Protein AF-A0A5J5BRP6-F1 (afdb_monomer)

Organism: NCBI:txid561372

Solvent-accessible surface area (backbone atoms only — not comparable to full-atom values): 6509 Å² total; per-residue (Å²): 130,84,76,80,72,89,50,80,87,65,56,69,93,70,57,59,66,59,54,13,52,50,36,13,53,50,29,20,50,53,37,55,75,44,38,41,58,54,47,41,51,55,50,56,70,71,57,79,74,56,69,66,61,57,48,49,41,61,74,68,62,55,78,74,75,62,53,75,65,30,61,73,72,68,43,58,66,87,46,62,85,52,36,65,62,65,44,65,63,46,17,52,53,33,12,53,50,35,20,49,54,49,37,49,52,49,52,48,49,70,75,76,107

Radius of gyration: 22.29 Å; Cα contacts (8 Å, |Δi|>4): 78; chains: 1; bounding box: 64×29×61 Å

InterPro domains:
  IPR023395 Mitochondrial carrier protein domain superfamily [SSF103506] (12-102)

pLDDT: mean 89.01, std 6.75, range [65.94, 98.06]

Sequence (113 aa):
MDPLPRFDEEIGPLSPLAVSLAAGFSGSIAAAASHCFDTAKSRAQCIVLPKYISMERKILKWKQPGNRFERLTGIHPGDRNLLFRGIWLRMARSGIASFMIVGSYFLAIDYLT

Structure (mmCIF, N/CA/C/O backbone):
data_AF-A0A5J5BRP6-F1
#
_entry.id   AF-A0A5J5BRP6-F1
#
loop_
_atom_site.group_PDB
_atom_site.id
_atom_site.type_symbol
_atom_site.label_atom_id
_atom_site.label_alt_id
_atom_site.label_comp_id
_atom_site.label_asym_id
_atom_site.label_entity_id
_atom_site.label_seq_id
_atom_site.pdbx_PDB_ins_code
_atom_site.Cartn_x
_atom_site.Cartn_y
_atom_site.Cartn_z
_atom_site.occupancy
_atom_site.B_iso_or_equiv
_atom_site.auth_seq_id
_atom_site.auth_comp_id
_atom_site.auth_asym_id
_atom_site.auth_atom_id
_atom_site.pdbx_PDB_model_num
ATOM 1 N N . MET A 1 1 ? 36.138 13.980 -12.054 1.00 67.50 1 MET A N 1
ATOM 2 C CA . MET A 1 1 ? 34.930 13.384 -11.456 1.00 67.50 1 MET A CA 1
ATOM 3 C C . MET A 1 1 ? 33.821 14.369 -11.701 1.00 67.50 1 MET A C 1
ATOM 5 O O . MET A 1 1 ? 33.966 15.506 -11.262 1.00 67.50 1 MET A O 1
ATOM 9 N N . ASP A 1 2 ? 32.797 13.971 -12.444 1.00 77.94 2 ASP A N 1
ATOM 10 C CA . ASP A 1 2 ? 31.625 14.821 -12.627 1.00 77.94 2 ASP A CA 1
ATOM 11 C C . ASP A 1 2 ? 30.914 14.989 -11.276 1.00 77.94 2 ASP A C 1
ATOM 13 O O . ASP A 1 2 ? 30.869 14.036 -10.486 1.00 77.94 2 ASP A O 1
ATOM 17 N N . PRO A 1 3 ? 30.446 16.203 -10.940 1.00 85.88 3 PRO A N 1
ATOM 18 C CA . PRO A 1 3 ? 29.752 16.439 -9.681 1.00 85.88 3 PRO A CA 1
ATOM 19 C C . PRO A 1 3 ? 28.454 15.621 -9.624 1.00 85.88 3 PRO A C 1
ATOM 21 O O . PRO A 1 3 ? 27.812 15.398 -10.648 1.00 85.88 3 PRO A O 1
ATOM 24 N N . LEU A 1 4 ? 28.052 15.188 -8.420 1.00 84.94 4 LEU A N 1
ATOM 25 C CA . LEU A 1 4 ? 26.723 14.596 -8.233 1.00 84.94 4 LEU A CA 1
ATOM 26 C C . LEU A 1 4 ? 25.650 15.609 -8.677 1.00 84.94 4 LEU A C 1
ATOM 28 O O . LEU A 1 4 ? 25.790 16.792 -8.340 1.00 84.94 4 LEU A O 1
ATOM 32 N N . PRO A 1 5 ? 24.588 15.161 -9.370 1.00 85.25 5 PRO A N 1
ATOM 33 C CA . PRO A 1 5 ? 23.495 16.038 -9.762 1.00 85.25 5 PRO A CA 1
ATOM 34 C C . PRO A 1 5 ? 22.874 16.683 -8.521 1.00 85.25 5 PRO A C 1
ATOM 36 O O . PRO A 1 5 ? 22.693 16.036 -7.484 1.00 85.25 5 PRO A O 1
ATOM 39 N N . ARG A 1 6 ? 22.583 17.980 -8.616 1.00 86.62 6 ARG A N 1
ATOM 40 C CA . ARG A 1 6 ? 21.985 18.780 -7.540 1.00 86.62 6 ARG A CA 1
ATOM 41 C C . ARG A 1 6 ? 20.467 18.891 -7.686 1.00 86.62 6 ARG A C 1
ATOM 43 O O . ARG A 1 6 ? 19.791 19.135 -6.688 1.00 86.62 6 ARG A O 1
ATOM 50 N N . PHE A 1 7 ? 19.953 18.706 -8.900 1.00 85.94 7 PHE A N 1
ATOM 51 C CA . PHE A 1 7 ? 18.536 18.826 -9.241 1.00 85.94 7 PHE A CA 1
ATOM 52 C C . PHE A 1 7 ? 18.050 17.606 -10.031 1.00 85.94 7 PHE A C 1
ATOM 54 O O . PHE A 1 7 ? 18.828 16.987 -10.755 1.00 85.94 7 PHE A O 1
ATOM 61 N N . ASP A 1 8 ? 16.758 17.284 -9.927 1.00 81.00 8 ASP A N 1
ATOM 62 C CA . ASP A 1 8 ? 16.164 16.122 -10.610 1.00 81.00 8 ASP A CA 1
ATOM 63 C C . ASP A 1 8 ? 16.239 16.234 -12.143 1.00 81.00 8 ASP A C 1
ATOM 65 O O . ASP A 1 8 ? 16.331 15.230 -12.842 1.00 81.00 8 ASP A O 1
ATOM 69 N N . GLU A 1 9 ? 16.264 17.460 -12.666 1.00 81.12 9 GLU A N 1
ATOM 70 C CA . GLU A 1 9 ? 16.398 17.774 -14.095 1.00 81.12 9 GLU A CA 1
ATOM 71 C C . GLU A 1 9 ? 17.785 17.417 -14.661 1.00 81.12 9 GLU A C 1
ATOM 73 O O . GLU A 1 9 ? 17.932 17.215 -15.864 1.00 81.12 9 GLU A O 1
ATOM 78 N N . GLU A 1 10 ? 18.805 17.325 -13.800 1.00 82.81 10 GLU A N 1
ATOM 79 C CA . GLU A 1 10 ? 20.172 16.936 -14.171 1.00 82.81 10 GLU A CA 1
ATOM 80 C C . GLU A 1 10 ? 20.343 15.408 -14.213 1.00 82.81 10 GLU A C 1
ATOM 82 O O . GLU A 1 10 ? 21.381 14.900 -14.648 1.00 82.81 10 GLU A O 1
ATOM 87 N N . ILE A 1 11 ? 19.337 14.654 -13.754 1.00 80.62 11 ILE A N 1
ATOM 88 C CA . ILE A 1 11 ? 19.353 13.195 -13.761 1.00 80.62 11 ILE A CA 1
ATOM 89 C C . ILE A 1 11 ? 19.028 12.723 -15.182 1.00 80.62 11 ILE A C 1
ATOM 91 O O . ILE A 1 11 ? 17.929 12.924 -15.696 1.00 80.62 11 ILE A O 1
ATOM 95 N N . GLY A 1 12 ? 20.002 12.072 -15.823 1.00 80.06 12 GLY A N 1
ATOM 96 C CA . GLY A 1 12 ? 19.813 11.436 -17.127 1.00 80.06 12 GLY A CA 1
ATOM 97 C C . GLY A 1 12 ? 18.753 10.320 -17.105 1.00 80.06 12 GLY A C 1
ATOM 98 O O . GLY A 1 12 ? 18.266 9.937 -16.039 1.00 80.06 12 GLY A O 1
ATOM 99 N N . PRO A 1 13 ? 18.396 9.754 -18.271 1.00 82.00 13 PRO A N 1
ATOM 100 C CA . PRO A 1 13 ? 17.362 8.728 -18.361 1.00 82.00 13 PRO A CA 1
ATOM 101 C C . PRO A 1 13 ? 17.682 7.544 -17.440 1.00 82.00 13 PRO A C 1
ATOM 103 O O . PRO A 1 13 ? 18.698 6.862 -17.584 1.00 82.00 13 PRO A O 1
ATOM 106 N N . LEU A 1 14 ? 16.803 7.320 -16.464 1.00 85.00 14 LEU A N 1
ATOM 107 C CA . LEU A 1 14 ? 16.922 6.225 -15.511 1.00 85.00 14 LEU A CA 1
ATOM 108 C C . LEU A 1 14 ? 16.515 4.908 -16.174 1.00 85.00 14 LEU A C 1
ATOM 110 O O . LEU A 1 14 ? 15.589 4.861 -16.981 1.00 85.00 14 LEU A O 1
ATOM 114 N N . SER A 1 15 ? 17.175 3.813 -15.787 1.00 89.50 15 SER A N 1
ATOM 115 C CA . SER A 1 15 ? 16.804 2.474 -16.257 1.00 89.50 15 SER A CA 1
ATOM 116 C C . SER A 1 15 ? 15.343 2.161 -15.886 1.00 89.50 15 SER A C 1
ATOM 118 O O . SER A 1 15 ? 15.026 2.139 -14.691 1.00 89.50 15 SER A O 1
ATOM 120 N N . PRO A 1 16 ? 14.463 1.844 -16.859 1.00 91.62 16 PR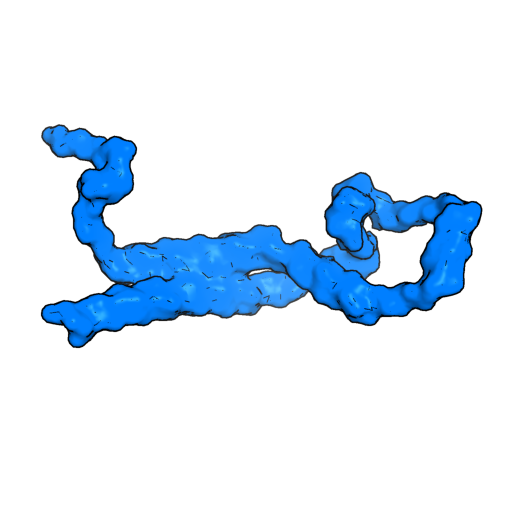O A N 1
ATOM 121 C CA . PRO A 1 16 ? 13.058 1.523 -16.597 1.00 91.62 16 PRO A CA 1
ATOM 122 C C . PRO A 1 16 ? 12.865 0.401 -15.573 1.00 91.62 16 PRO A C 1
ATOM 124 O O . PRO A 1 16 ? 11.974 0.461 -14.721 1.00 91.62 16 PRO A O 1
ATOM 127 N N . LEU A 1 17 ? 13.743 -0.608 -15.604 1.00 92.94 17 LEU A N 1
ATOM 128 C CA . LEU A 1 17 ? 13.740 -1.698 -14.629 1.00 92.94 17 LEU A CA 1
ATOM 129 C C . LEU A 1 17 ? 14.095 -1.213 -13.224 1.00 92.94 17 LEU A C 1
ATOM 131 O O . LEU A 1 17 ? 13.427 -1.598 -12.265 1.00 92.94 17 LEU A O 1
ATOM 135 N N . ALA A 1 18 ? 15.109 -0.355 -13.092 1.00 93.94 18 ALA A N 1
ATOM 136 C CA . ALA A 1 18 ? 15.510 0.184 -11.796 1.00 93.94 18 ALA A CA 1
ATOM 137 C C . ALA A 1 18 ? 14.386 1.022 -11.167 1.00 93.94 18 ALA A C 1
ATOM 139 O O . ALA A 1 18 ? 14.063 0.835 -9.993 1.00 93.94 18 ALA A O 1
ATOM 140 N N . VAL A 1 19 ? 13.735 1.885 -11.955 1.00 94.25 19 VAL A N 1
ATOM 141 C CA . VAL A 1 19 ? 12.622 2.723 -11.480 1.00 94.25 19 VAL A CA 1
ATOM 142 C C . VAL A 1 19 ? 11.406 1.870 -11.108 1.00 94.25 19 VAL A C 1
ATOM 144 O O . VAL A 1 19 ? 10.796 2.091 -10.062 1.00 94.25 19 VAL A O 1
ATOM 147 N N . SER A 1 20 ? 11.086 0.844 -11.900 1.00 96.44 20 SER A N 1
ATOM 148 C CA . SER A 1 20 ? 9.972 -0.069 -11.607 1.00 96.44 20 SER A CA 1
ATOM 149 C C . SER A 1 20 ? 10.208 -0.870 -10.323 1.00 96.44 20 SER A C 1
ATOM 151 O O . SER A 1 20 ? 9.307 -0.989 -9.491 1.00 96.44 20 SER A O 1
ATOM 153 N N . LEU A 1 21 ? 11.428 -1.378 -10.111 1.00 97.31 21 LEU A N 1
ATOM 154 C CA . LEU A 1 21 ? 11.811 -2.067 -8.873 1.00 97.31 2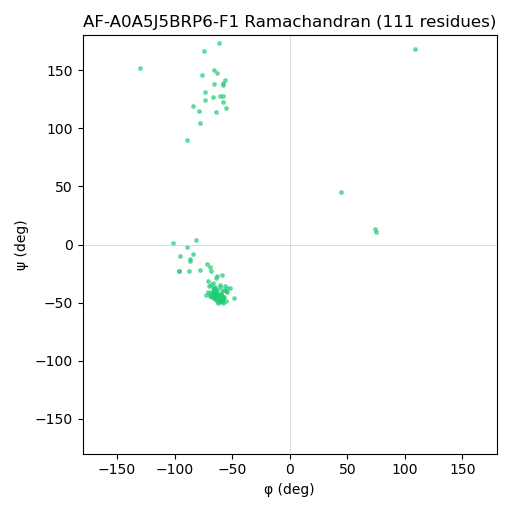1 LEU A CA 1
ATOM 155 C C . LEU A 1 21 ? 11.732 -1.140 -7.657 1.00 97.31 21 LEU A C 1
ATOM 157 O O . LEU A 1 21 ? 11.167 -1.525 -6.631 1.00 97.31 21 LEU A O 1
ATOM 161 N N . ALA A 1 22 ? 12.241 0.089 -7.780 1.00 96.88 22 ALA A N 1
ATOM 162 C CA . ALA A 1 22 ? 12.143 1.096 -6.728 1.00 96.88 22 ALA A CA 1
ATOM 163 C C . ALA A 1 22 ? 10.678 1.417 -6.391 1.00 96.88 22 ALA A C 1
ATOM 165 O O . ALA A 1 22 ? 10.309 1.471 -5.215 1.00 96.88 22 ALA A O 1
ATOM 166 N N . ALA A 1 23 ? 9.820 1.545 -7.406 1.00 97.12 23 ALA A N 1
ATOM 167 C CA . ALA A 1 23 ? 8.389 1.750 -7.226 1.00 97.12 23 ALA A CA 1
ATOM 168 C C . ALA A 1 23 ? 7.717 0.568 -6.513 1.00 97.12 23 ALA A C 1
ATOM 170 O O . ALA A 1 23 ? 6.929 0.779 -5.592 1.00 97.12 23 ALA A O 1
ATOM 171 N N . GLY A 1 24 ? 8.051 -0.674 -6.875 1.00 97.81 24 GLY A N 1
ATOM 172 C CA . GLY A 1 24 ? 7.526 -1.865 -6.203 1.00 97.81 24 GLY A CA 1
ATOM 173 C C . GLY A 1 24 ? 7.964 -1.981 -4.739 1.00 97.81 24 GLY A C 1
ATOM 174 O O . GLY A 1 24 ? 7.159 -2.290 -3.854 1.00 97.81 24 GLY A O 1
ATOM 175 N N . PHE A 1 25 ? 9.225 -1.670 -4.442 1.00 97.69 25 PHE A N 1
ATOM 176 C CA . PHE A 1 25 ? 9.717 -1.647 -3.066 1.00 97.69 25 PHE A CA 1
ATOM 177 C C . PHE A 1 25 ? 9.038 -0.544 -2.241 1.00 97.69 25 PHE A C 1
ATOM 179 O O . PHE A 1 25 ? 8.522 -0.806 -1.151 1.00 97.69 25 PHE A O 1
ATOM 186 N N . SER A 1 26 ? 8.941 0.663 -2.802 1.00 97.62 26 SER A N 1
ATOM 187 C CA . SER A 1 26 ? 8.228 1.790 -2.195 1.00 97.62 26 SER A CA 1
ATOM 188 C C . SER A 1 26 ? 6.754 1.457 -1.936 1.00 97.62 26 SER A C 1
ATOM 190 O O . SER A 1 26 ? 6.263 1.633 -0.821 1.00 97.62 26 SER A O 1
ATOM 192 N N . GLY A 1 27 ? 6.065 0.858 -2.912 1.00 97.31 27 GLY A N 1
ATOM 193 C CA . GLY A 1 27 ? 4.677 0.412 -2.782 1.00 97.31 27 GLY A CA 1
ATOM 194 C C . GLY A 1 27 ? 4.478 -0.626 -1.674 1.00 97.31 27 GLY A C 1
ATOM 195 O O . GLY A 1 27 ? 3.460 -0.604 -0.976 1.00 97.31 27 GLY A O 1
ATOM 196 N N . SER A 1 28 ? 5.464 -1.499 -1.455 1.00 97.88 28 SER A N 1
ATOM 197 C CA . SER A 1 28 ? 5.451 -2.477 -0.360 1.00 97.88 28 SER A CA 1
ATOM 198 C C . SER A 1 28 ? 5.607 -1.803 1.007 1.00 97.88 28 SER A C 1
ATOM 200 O O . SER A 1 28 ? 4.855 -2.116 1.932 1.00 97.88 28 SER A O 1
ATOM 202 N N . ILE A 1 29 ? 6.536 -0.847 1.135 1.00 97.81 29 ILE A N 1
ATOM 203 C CA . ILE A 1 29 ? 6.753 -0.074 2.371 1.00 97.81 29 ILE A CA 1
ATOM 204 C C . ILE A 1 29 ? 5.532 0.787 2.695 1.00 97.81 29 ILE A C 1
ATOM 206 O O . ILE A 1 29 ? 5.055 0.777 3.830 1.00 97.81 29 ILE A O 1
ATOM 210 N N . ALA A 1 30 ? 4.982 1.487 1.703 1.00 97.25 30 ALA A N 1
ATOM 211 C CA . ALA A 1 30 ? 3.780 2.295 1.869 1.00 97.25 30 ALA A CA 1
ATOM 212 C C . ALA A 1 30 ? 2.595 1.437 2.343 1.00 97.25 30 ALA A C 1
ATOM 214 O O . ALA A 1 30 ? 1.844 1.836 3.240 1.00 97.25 30 ALA A O 1
ATOM 215 N N . ALA A 1 31 ? 2.454 0.222 1.805 1.00 96.69 31 ALA A N 1
ATOM 216 C CA . ALA A 1 31 ? 1.451 -0.729 2.267 1.00 96.69 31 ALA A CA 1
ATOM 217 C C . ALA A 1 31 ? 1.695 -1.209 3.699 1.00 96.69 31 ALA A C 1
ATOM 219 O O . ALA A 1 31 ? 0.728 -1.318 4.447 1.00 96.69 31 ALA A O 1
ATOM 220 N N . ALA A 1 32 ? 2.944 -1.465 4.093 1.00 95.94 32 ALA A N 1
ATOM 221 C CA . ALA A 1 32 ? 3.281 -1.850 5.461 1.00 95.94 32 ALA A CA 1
ATOM 222 C C . ALA A 1 32 ? 2.943 -0.734 6.464 1.00 95.94 32 ALA A C 1
ATOM 224 O O . ALA A 1 32 ? 2.284 -0.987 7.472 1.00 95.94 32 ALA A O 1
ATOM 225 N N . ALA A 1 33 ? 3.332 0.507 6.156 1.00 95.56 33 ALA A N 1
ATOM 226 C CA . ALA A 1 33 ? 3.111 1.668 7.016 1.00 95.56 33 ALA A CA 1
ATOM 227 C C . ALA A 1 33 ? 1.618 2.007 7.191 1.00 95.56 33 ALA A C 1
ATOM 229 O O . ALA A 1 33 ? 1.186 2.392 8.277 1.00 95.56 33 ALA A O 1
ATOM 230 N N . SER A 1 34 ? 0.815 1.835 6.136 1.00 94.62 34 SER A N 1
ATOM 231 C CA . SER A 1 34 ? -0.628 2.128 6.150 1.00 94.62 34 SER A CA 1
ATOM 232 C C . SER A 1 34 ? -1.509 0.968 6.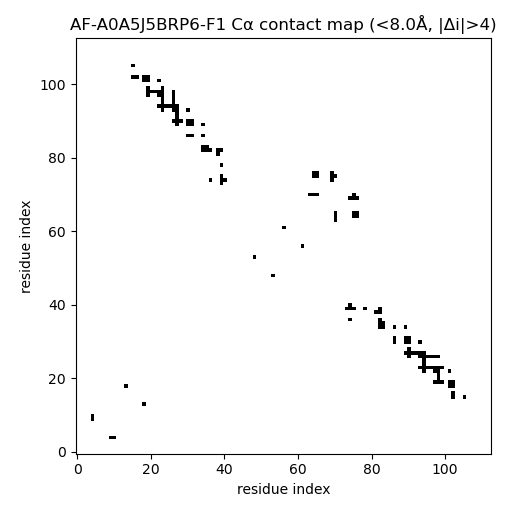637 1.00 94.62 34 SER A C 1
ATOM 234 O O . SER A 1 34 ? -2.681 1.185 6.953 1.00 94.62 34 SER A O 1
ATOM 236 N N . HIS A 1 35 ? -0.979 -0.260 6.729 1.00 94.56 35 HIS A N 1
ATOM 237 C CA . HIS A 1 35 ? -1.780 -1.476 6.943 1.00 94.56 35 HIS A CA 1
ATOM 238 C C . HIS A 1 35 ? -2.675 -1.427 8.182 1.00 94.56 35 HIS A C 1
ATOM 240 O O . HIS A 1 35 ? -3.873 -1.717 8.102 1.00 94.56 35 HIS A O 1
ATOM 246 N N . CYS A 1 36 ? -2.111 -1.028 9.321 1.00 91.69 36 CYS A N 1
ATOM 247 C CA . CYS A 1 36 ? -2.832 -0.995 10.592 1.00 91.69 36 CYS A CA 1
ATOM 248 C C . CYS A 1 36 ? -3.975 0.023 10.574 1.00 91.69 36 CYS A C 1
ATOM 250 O O . CYS A 1 36 ? -5.059 -0.257 11.086 1.00 91.69 36 CYS A O 1
ATOM 252 N N . PHE A 1 37 ? -3.752 1.183 9.953 1.00 91.81 37 PHE A N 1
ATOM 253 C CA . PHE A 1 37 ? -4.752 2.246 9.872 1.00 91.81 37 PHE A CA 1
ATOM 254 C C . PHE A 1 37 ? -5.928 1.846 8.988 1.00 91.81 37 PHE A C 1
ATOM 256 O O . PHE A 1 37 ? -7.077 2.012 9.385 1.00 91.81 37 PHE A O 1
ATOM 263 N N . ASP A 1 38 ? -5.660 1.242 7.834 1.00 92.50 38 ASP A N 1
ATOM 264 C CA . ASP A 1 38 ? -6.716 0.779 6.934 1.00 92.50 38 ASP A CA 1
ATOM 265 C C . ASP A 1 38 ? -7.503 -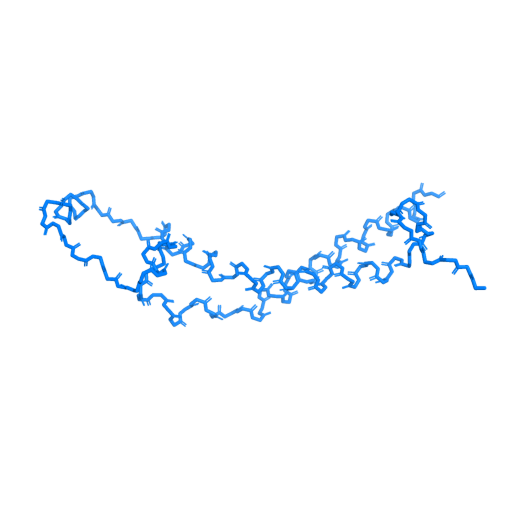0.401 7.507 1.00 92.50 38 ASP A C 1
ATOM 267 O O . ASP A 1 38 ? -8.722 -0.485 7.332 1.00 92.50 38 ASP A O 1
ATOM 271 N N . THR A 1 39 ? -6.826 -1.288 8.242 1.00 91.50 39 THR A N 1
ATOM 272 C CA . THR A 1 39 ? -7.481 -2.379 8.972 1.00 91.50 39 THR A CA 1
ATOM 273 C C . THR A 1 39 ? -8.417 -1.815 10.040 1.00 91.50 39 THR A C 1
ATOM 275 O O . THR A 1 39 ? -9.589 -2.188 10.090 1.00 91.50 39 THR A O 1
ATOM 278 N N . ALA A 1 40 ? -7.944 -0.865 10.850 1.00 90.31 40 ALA A N 1
ATOM 279 C CA . ALA A 1 40 ? -8.763 -0.211 11.866 1.00 90.31 40 ALA A CA 1
ATOM 280 C C . ALA A 1 40 ? -9.935 0.577 11.259 1.00 90.31 40 ALA A C 1
ATOM 282 O O . ALA A 1 40 ? -11.061 0.469 11.742 1.00 90.31 40 ALA A O 1
ATOM 283 N N . LYS A 1 41 ? -9.704 1.316 10.167 1.00 89.69 41 LYS A N 1
ATOM 284 C CA . LYS A 1 41 ? -10.745 2.066 9.452 1.00 89.69 41 LYS A CA 1
ATOM 285 C C . LYS A 1 41 ? -11.848 1.147 8.933 1.00 89.69 41 LYS A C 1
ATOM 287 O O . LYS A 1 41 ? -13.022 1.414 9.176 1.00 89.69 41 LYS A O 1
ATOM 292 N N . SER A 1 42 ? -11.475 0.047 8.280 1.00 89.62 42 SER A N 1
ATOM 293 C CA . SER A 1 42 ? -12.433 -0.934 7.755 1.00 89.62 42 SER A CA 1
ATOM 294 C C . SER A 1 42 ? -13.297 -1.519 8.877 1.00 89.62 42 SER A C 1
ATOM 296 O O . SER A 1 42 ? -14.513 -1.625 8.753 1.00 89.62 42 SER A O 1
ATOM 298 N N . ARG A 1 43 ? -12.683 -1.836 10.023 1.00 87.69 43 ARG A N 1
ATOM 299 C CA . ARG A 1 43 ? -13.385 -2.362 11.203 1.00 87.69 43 ARG A CA 1
ATOM 300 C C . ARG A 1 43 ? -14.326 -1.337 11.821 1.00 87.69 43 ARG A C 1
ATOM 302 O O . ARG A 1 43 ? -15.467 -1.675 12.123 1.00 87.69 43 ARG A O 1
ATOM 309 N N . ALA A 1 44 ? -13.880 -0.092 11.952 1.00 84.75 44 ALA A N 1
ATOM 310 C CA . ALA A 1 44 ? -14.706 0.998 12.455 1.00 84.75 44 ALA A CA 1
ATOM 311 C C . ALA A 1 44 ? -15.945 1.234 11.575 1.00 84.75 44 ALA A C 1
ATOM 313 O O . ALA A 1 44 ? -17.017 1.502 12.104 1.00 84.75 44 ALA A O 1
ATOM 314 N N . GLN A 1 45 ? -15.826 1.076 10.253 1.00 86.12 45 GLN A N 1
ATOM 315 C CA . GLN A 1 45 ? -16.962 1.179 9.330 1.00 86.12 45 GLN A CA 1
ATOM 316 C C . GLN A 1 45 ? -17.941 -0.001 9.444 1.00 86.12 45 GLN A C 1
ATOM 318 O O . GLN A 1 45 ? -19.139 0.186 9.250 1.00 86.12 45 GLN A O 1
ATOM 323 N N . CYS A 1 46 ? -17.466 -1.202 9.787 1.00 82.38 46 CYS A N 1
ATOM 324 C CA . CYS A 1 46 ? -18.330 -2.368 10.004 1.00 82.38 46 CYS A CA 1
ATOM 325 C C . CYS A 1 46 ? -19.052 -2.357 11.363 1.00 82.38 46 CYS A C 1
ATOM 327 O O . CYS A 1 46 ? -20.065 -3.038 11.519 1.00 82.38 46 CYS A O 1
ATOM 329 N N . ILE A 1 47 ? -18.546 -1.620 12.357 1.00 80.38 47 ILE A N 1
ATOM 330 C CA . ILE A 1 47 ? -19.165 -1.522 13.683 1.00 80.38 47 ILE A CA 1
ATOM 331 C C . ILE A 1 47 ? -20.159 -0.357 13.675 1.00 80.38 47 ILE A C 1
ATOM 333 O O . ILE A 1 47 ? -19.830 0.779 14.013 1.00 80.38 47 ILE A O 1
ATOM 337 N N . VAL A 1 48 ? -21.410 -0.644 13.318 1.00 78.88 48 VAL A N 1
ATOM 338 C CA . VAL A 1 48 ? -22.503 0.320 13.487 1.00 78.88 48 VAL A CA 1
ATOM 339 C C . VAL A 1 48 ? -22.909 0.325 14.955 1.00 78.88 48 VAL A C 1
ATOM 341 O O . VAL A 1 48 ? -23.556 -0.600 15.441 1.00 78.88 48 VAL A O 1
ATOM 344 N N . LEU A 1 49 ? -22.506 1.366 15.683 1.00 79.19 49 LEU A N 1
ATOM 345 C CA . LEU A 1 49 ? -22.910 1.548 17.071 1.00 79.19 49 LEU A CA 1
ATOM 346 C C . LEU A 1 49 ? -24.292 2.227 17.102 1.00 79.19 49 LEU A C 1
ATOM 348 O O . LEU A 1 49 ? -24.418 3.346 16.597 1.00 79.19 49 LEU A O 1
ATOM 352 N N . PRO A 1 50 ? -25.331 1.597 17.678 1.00 83.19 50 PRO A N 1
ATOM 353 C CA . PRO A 1 50 ? -26.651 2.206 17.766 1.00 83.19 50 PRO A CA 1
ATOM 354 C C . PRO A 1 50 ? -26.605 3.565 18.473 1.00 83.19 50 PRO A C 1
ATOM 356 O O . PRO A 1 50 ? -25.891 3.746 19.463 1.00 83.19 50 PRO A O 1
ATOM 359 N N . LYS A 1 51 ? -27.404 4.522 17.987 1.00 83.25 51 LYS A N 1
ATOM 360 C CA . LYS A 1 51 ? -27.412 5.911 18.478 1.00 83.25 51 LYS A CA 1
ATOM 361 C C . LYS A 1 51 ? -27.671 6.019 19.987 1.00 83.25 51 LYS A C 1
ATOM 363 O O . LYS A 1 51 ? -27.082 6.868 20.644 1.00 83.25 51 LYS A O 1
ATOM 368 N N . TYR A 1 52 ? -28.519 5.159 20.550 1.00 82.12 52 TYR A N 1
ATOM 369 C CA . TYR A 1 52 ? -28.801 5.184 21.988 1.00 82.12 52 TYR A CA 1
ATOM 370 C C . TYR A 1 52 ? -27.568 4.787 22.816 1.00 82.12 52 TYR A C 1
ATOM 372 O O . TYR A 1 52 ? -27.239 5.482 23.772 1.00 82.12 52 TYR A O 1
ATOM 380 N N . ILE A 1 53 ? -26.798 3.781 22.380 1.00 83.06 53 ILE A N 1
ATOM 381 C CA . ILE A 1 53 ? -25.558 3.361 23.057 1.00 83.06 53 ILE A CA 1
ATOM 382 C C . ILE A 1 53 ? -24.508 4.479 23.001 1.00 83.06 53 ILE A C 1
ATOM 384 O O . ILE A 1 53 ? -23.787 4.709 23.971 1.00 83.06 53 ILE A O 1
ATOM 388 N N . SER A 1 54 ? -24.403 5.211 21.887 1.00 82.06 54 SER A N 1
ATOM 389 C CA . SER A 1 54 ? -23.454 6.329 21.797 1.00 82.06 54 SER A CA 1
ATOM 390 C C . SER A 1 54 ? -23.864 7.516 22.677 1.00 82.06 54 SER A C 1
ATOM 392 O O . SER A 1 54 ? -22.998 8.148 23.290 1.00 82.06 54 SER A O 1
ATOM 394 N N . MET A 1 55 ? -25.167 7.786 22.805 1.00 85.19 55 MET A N 1
ATOM 395 C CA . MET A 1 55 ? -25.690 8.806 23.717 1.00 85.19 55 MET A CA 1
ATOM 396 C C . MET A 1 55 ? -25.484 8.425 25.187 1.00 85.19 55 MET A C 1
ATOM 398 O O . MET A 1 55 ? -24.977 9.251 25.946 1.00 85.19 55 MET A O 1
ATOM 402 N N . GLU A 1 56 ? -25.769 7.181 25.579 1.00 88.69 56 GLU A N 1
ATOM 403 C CA . GLU A 1 56 ? -25.514 6.674 26.936 1.00 88.69 56 GLU A CA 1
ATOM 404 C C . GLU A 1 56 ? -24.041 6.808 27.321 1.00 88.69 56 GLU A C 1
ATOM 406 O O . GLU A 1 56 ? -23.723 7.330 28.390 1.00 88.69 56 GLU A O 1
ATOM 411 N N . ARG A 1 57 ? -23.118 6.442 26.420 1.00 86.00 57 ARG A N 1
ATOM 412 C CA . ARG A 1 57 ? -21.673 6.609 26.650 1.00 86.00 57 ARG A CA 1
ATOM 413 C C . ARG A 1 57 ? -21.277 8.051 26.942 1.00 86.00 57 ARG A C 1
ATOM 415 O O . ARG A 1 57 ? -20.396 8.281 27.772 1.00 86.00 57 ARG A O 1
ATOM 422 N N . LYS A 1 58 ? -21.901 9.010 26.252 1.00 84.88 58 LYS A N 1
ATOM 423 C CA . LYS A 1 58 ? -21.633 10.443 26.415 1.00 84.88 58 LYS A CA 1
ATOM 424 C C . LYS A 1 58 ? -22.207 10.973 27.729 1.00 84.88 58 LYS A C 1
ATOM 426 O O . LYS A 1 58 ? -21.513 11.711 28.424 1.00 84.88 58 LYS A O 1
ATOM 431 N N . ILE A 1 59 ? -23.432 10.573 28.074 1.00 91.56 59 ILE A N 1
ATOM 432 C CA . ILE A 1 59 ? -24.110 10.970 29.317 1.00 91.56 59 ILE A CA 1
ATOM 433 C C . ILE A 1 59 ? -23.356 10.418 30.532 1.00 91.56 59 ILE A C 1
ATOM 435 O O . ILE A 1 59 ? -23.039 11.164 31.455 1.00 91.56 59 ILE A O 1
ATOM 439 N N . LEU A 1 60 ? -22.988 9.136 30.498 1.00 89.81 60 LEU A N 1
ATOM 440 C CA . LEU A 1 60 ? -22.317 8.440 31.600 1.00 89.81 60 LEU A CA 1
ATOM 441 C C . LEU A 1 60 ? -20.800 8.687 31.655 1.00 89.81 60 LEU A C 1
ATOM 443 O O . LEU A 1 60 ? -20.114 8.089 32.482 1.00 89.81 60 LEU A O 1
ATOM 447 N N . LYS A 1 61 ? -20.259 9.544 30.773 1.00 85.69 61 LYS A N 1
ATOM 448 C CA . LYS A 1 61 ? -18.817 9.831 30.636 1.00 85.69 61 LYS A CA 1
ATOM 449 C C . LYS A 1 61 ? -17.964 8.557 30.664 1.00 85.69 61 LYS A C 1
ATOM 451 O O . LYS A 1 61 ? -16.950 8.490 31.365 1.00 85.69 61 LYS A O 1
ATOM 456 N N . TRP A 1 62 ? -18.379 7.528 29.921 1.00 84.25 62 TRP A N 1
ATOM 457 C CA . TRP A 1 62 ? -17.709 6.231 29.987 1.00 84.25 62 TRP A CA 1
ATOM 458 C C . TRP A 1 62 ? -16.247 6.376 29.566 1.00 84.25 62 TRP A C 1
ATOM 460 O O . TRP A 1 62 ? -15.939 6.941 28.512 1.00 84.25 62 TRP A O 1
ATOM 470 N N . LYS A 1 63 ? -15.328 5.882 30.400 1.00 79.31 63 LYS A N 1
ATOM 471 C CA . LYS A 1 63 ? -13.895 5.964 30.116 1.00 79.31 63 LYS A CA 1
ATOM 472 C C . LYS A 1 63 ? -13.610 5.150 28.857 1.00 79.31 63 LYS A C 1
ATOM 474 O O . LYS A 1 63 ? -13.764 3.932 28.863 1.00 79.31 63 LYS A O 1
ATOM 479 N N . GLN A 1 64 ? -13.191 5.820 27.783 1.00 76.94 64 GLN A N 1
ATOM 480 C CA . GLN A 1 64 ? -12.859 5.138 26.534 1.00 76.94 64 GLN A CA 1
ATOM 481 C C . GLN A 1 64 ? -11.755 4.097 26.782 1.00 76.94 64 GLN A C 1
ATOM 483 O O . GLN A 1 64 ? -10.715 4.438 27.363 1.00 76.94 64 GLN A O 1
ATOM 488 N N . PRO A 1 65 ? -11.948 2.834 26.375 1.00 80.56 65 PRO A N 1
ATOM 489 C CA . PRO A 1 65 ? -10.921 1.817 26.532 1.00 80.56 65 PRO A CA 1
ATOM 490 C C . PRO A 1 65 ? -9.707 2.156 25.651 1.00 80.56 65 PRO A C 1
ATOM 492 O O . PRO A 1 65 ? -9.852 2.786 24.605 1.00 80.56 65 PRO A O 1
ATOM 495 N N . GLY A 1 66 ? -8.511 1.752 26.085 1.00 83.69 66 GLY A N 1
ATOM 496 C CA . GLY A 1 66 ? -7.277 1.891 25.303 1.00 83.69 66 GLY A CA 1
ATOM 497 C C . GLY A 1 66 ? -6.272 2.928 25.803 1.00 83.69 66 GLY A C 1
ATOM 498 O O . GLY A 1 66 ? -6.558 3.759 26.672 1.00 83.69 66 GLY A O 1
ATOM 499 N N . ASN A 1 67 ? -5.073 2.853 25.230 1.00 86.56 67 ASN A N 1
ATOM 500 C CA . ASN A 1 67 ? -3.947 3.749 25.485 1.00 86.56 67 ASN A CA 1
ATOM 501 C C . ASN A 1 67 ? -4.164 5.117 24.812 1.00 86.56 67 ASN A C 1
ATOM 503 O O . ASN A 1 67 ? -5.019 5.268 23.941 1.00 86.56 67 ASN A O 1
ATOM 507 N N . ARG A 1 68 ? -3.359 6.133 25.169 1.00 85.56 68 ARG A N 1
ATOM 508 C CA . ARG A 1 68 ? -3.463 7.478 24.555 1.00 85.56 68 ARG A CA 1
ATOM 509 C C . ARG A 1 68 ? -3.365 7.439 23.027 1.00 85.56 68 ARG A C 1
ATOM 511 O O . ARG A 1 68 ? -4.138 8.119 22.368 1.00 85.56 68 ARG A O 1
ATOM 518 N N . PHE A 1 69 ? -2.464 6.619 22.485 1.00 84.44 69 PHE A N 1
ATOM 519 C CA . PHE A 1 69 ? -2.290 6.464 21.039 1.00 84.44 69 PHE A CA 1
ATOM 520 C C . PHE A 1 69 ? -3.541 5.904 20.350 1.00 84.44 69 PHE A C 1
ATOM 522 O O . PHE A 1 69 ? -3.973 6.419 19.326 1.00 84.44 69 PHE A O 1
ATOM 529 N N . GLU A 1 70 ? -4.165 4.884 20.935 1.00 87.12 70 GLU A N 1
ATOM 530 C CA . GLU A 1 70 ? -5.379 4.255 20.399 1.00 87.12 70 GLU A CA 1
ATOM 531 C C . GLU A 1 70 ? -6.565 5.213 20.426 1.00 87.12 70 GLU A C 1
ATOM 533 O O . GLU A 1 70 ? -7.320 5.299 19.465 1.00 87.12 70 GLU A O 1
ATOM 538 N N . ARG A 1 71 ? -6.678 6.006 21.496 1.00 82.25 71 ARG A N 1
ATOM 539 C CA . ARG A 1 71 ? -7.692 7.061 21.593 1.00 82.25 71 ARG A CA 1
ATOM 540 C C . ARG A 1 71 ? -7.473 8.177 20.575 1.00 82.25 71 ARG A C 1
ATOM 542 O O . ARG A 1 71 ? -8.447 8.687 20.040 1.00 82.25 71 ARG A O 1
ATOM 549 N N . LEU A 1 72 ? -6.217 8.542 20.310 1.00 84.44 72 LEU A N 1
ATOM 550 C CA . LEU A 1 72 ? -5.869 9.563 19.320 1.00 84.44 72 LEU A CA 1
ATOM 551 C C . LEU A 1 72 ? -6.151 9.088 17.887 1.00 84.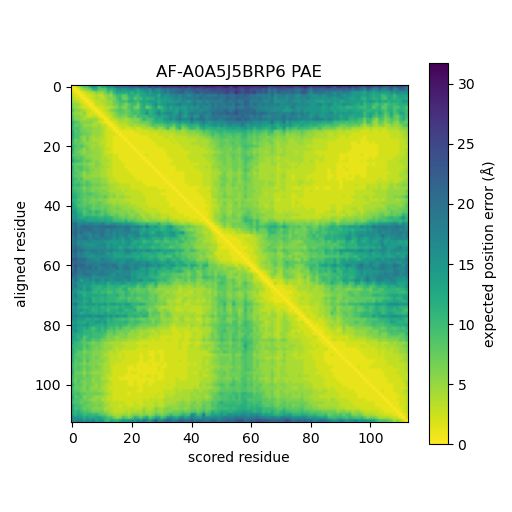44 72 LEU A C 1
ATOM 553 O O . LEU A 1 72 ? -6.660 9.848 17.074 1.00 84.44 72 LEU A O 1
ATOM 557 N N . THR A 1 73 ? -5.827 7.832 17.589 1.00 81.56 73 THR A N 1
ATOM 558 C CA . THR A 1 73 ? -5.971 7.235 16.250 1.00 81.56 73 THR A CA 1
ATOM 559 C C . THR A 1 73 ? -7.358 6.644 15.990 1.00 81.56 73 THR A C 1
ATOM 561 O O . THR A 1 73 ? -7.679 6.315 14.851 1.00 81.56 73 THR A O 1
ATOM 564 N N . GLY A 1 74 ? -8.186 6.496 17.027 1.00 81.25 74 GLY A N 1
ATOM 565 C CA . GLY A 1 74 ? -9.504 5.864 16.946 1.00 81.25 74 GLY A CA 1
ATOM 566 C C . GLY A 1 74 ? -9.460 4.336 16.832 1.00 81.25 74 GLY A C 1
ATOM 567 O O . GLY A 1 74 ? -10.488 3.716 16.566 1.00 81.25 74 GLY A O 1
ATOM 568 N N . ILE A 1 75 ? -8.292 3.715 17.030 1.00 86.81 75 ILE A N 1
ATOM 569 C CA . ILE A 1 75 ? -8.119 2.262 16.944 1.00 86.81 75 ILE A CA 1
ATOM 570 C C . ILE A 1 75 ? -8.740 1.601 18.177 1.00 86.81 75 ILE A C 1
ATOM 572 O O . ILE A 1 75 ? -8.381 1.908 19.315 1.00 86.81 75 ILE A O 1
ATOM 576 N N . HIS A 1 76 ? -9.662 0.661 17.965 1.00 84.94 76 HIS A N 1
ATOM 577 C CA . HIS A 1 76 ? -10.301 -0.051 19.065 1.00 84.94 76 HIS A CA 1
ATOM 578 C C . HIS A 1 76 ? -9.324 -1.062 19.707 1.00 84.94 76 HIS A C 1
ATOM 580 O O . HIS A 1 76 ? -8.743 -1.880 18.990 1.00 84.94 76 HIS A O 1
ATOM 586 N N . PRO A 1 77 ? -9.172 -1.106 21.048 1.00 84.81 77 PRO A N 1
ATOM 587 C CA . PRO A 1 77 ? -8.214 -2.003 21.713 1.00 84.81 77 PRO A CA 1
ATOM 588 C C . PRO A 1 77 ? -8.433 -3.495 21.433 1.00 84.81 77 PRO A C 1
ATOM 590 O O . PRO A 1 77 ? -7.496 -4.286 21.495 1.00 84.81 77 PRO A O 1
ATOM 593 N N . GLY A 1 78 ? -9.668 -3.889 21.109 1.00 82.94 78 GLY A N 1
ATOM 594 C CA . GLY A 1 78 ? -9.996 -5.263 20.717 1.00 82.94 78 GLY A CA 1
ATOM 595 C C . GLY A 1 78 ? -9.431 -5.681 19.354 1.00 82.94 78 GLY A C 1
ATOM 596 O O . GLY A 1 78 ? -9.291 -6.873 19.101 1.00 82.94 78 GLY A O 1
ATOM 597 N N . ASP A 1 79 ? -9.062 -4.729 18.493 1.00 85.31 79 ASP A N 1
ATOM 598 C CA . ASP A 1 79 ? -8.544 -5.023 17.153 1.00 85.31 79 ASP A CA 1
ATOM 599 C C . ASP A 1 79 ? -7.013 -5.208 17.129 1.00 85.31 79 ASP A C 1
ATOM 601 O O . ASP A 1 79 ? -6.470 -5.569 16.088 1.00 85.31 79 ASP A O 1
ATOM 605 N N . ARG A 1 80 ? -6.303 -5.043 18.261 1.00 85.50 80 ARG A N 1
ATOM 606 C CA . ARG A 1 80 ? -4.826 -5.139 18.359 1.00 85.50 80 ARG A CA 1
ATOM 607 C C . ARG A 1 80 ? -4.238 -6.378 17.684 1.00 85.50 80 ARG A C 1
ATOM 609 O O . ARG A 1 80 ? -3.274 -6.268 16.934 1.00 85.50 80 ARG A O 1
ATOM 616 N N . ASN A 1 81 ? -4.835 -7.544 17.933 1.00 85.50 81 ASN A N 1
ATOM 617 C CA . ASN A 1 81 ? -4.350 -8.819 17.397 1.00 85.50 81 ASN A CA 1
ATOM 618 C C . ASN A 1 81 ? -4.607 -8.966 15.883 1.00 85.50 81 ASN A C 1
ATOM 620 O O . ASN A 1 81 ? -4.018 -9.814 15.220 1.00 85.50 81 ASN A O 1
ATOM 624 N N . LEU A 1 82 ? -5.502 -8.145 15.327 1.00 87.25 82 LEU A N 1
ATOM 625 C CA . LEU A 1 82 ? -5.872 -8.158 13.915 1.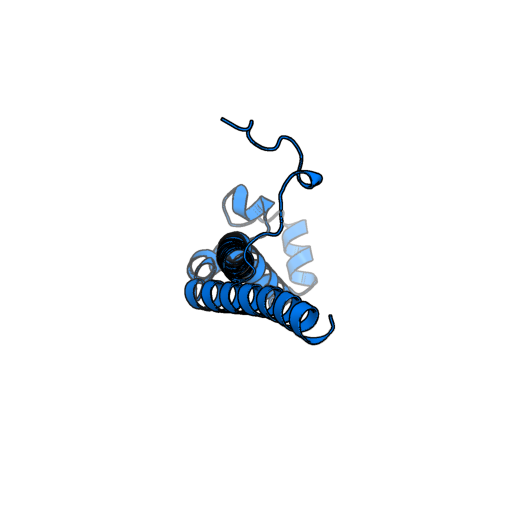00 87.25 82 LEU A CA 1
ATOM 626 C C . LEU A 1 82 ? -5.096 -7.121 13.091 1.00 87.25 82 LEU A C 1
ATOM 628 O O . LEU A 1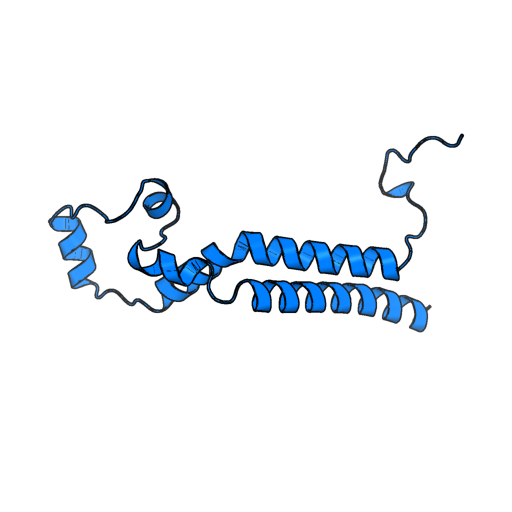 82 ? -4.952 -7.320 11.889 1.00 87.25 82 LEU A O 1
ATOM 632 N N . LEU A 1 83 ? -4.573 -6.055 13.715 1.00 88.94 83 LEU A N 1
ATOM 633 C CA . LEU A 1 83 ? -3.935 -4.920 13.026 1.00 88.94 83 LEU A CA 1
ATOM 634 C C . LEU A 1 83 ? -2.851 -5.335 12.027 1.00 88.94 83 LEU A C 1
ATOM 636 O O . LEU A 1 83 ? -2.760 -4.745 10.958 1.00 88.94 83 LEU A O 1
ATOM 640 N N . PHE A 1 84 ? -2.066 -6.363 12.351 1.00 89.75 84 PHE A N 1
ATOM 641 C CA . PHE A 1 84 ? -0.972 -6.854 11.506 1.00 89.75 84 PHE A CA 1
ATOM 642 C C . PHE A 1 84 ? -1.330 -8.116 10.710 1.00 89.75 84 PHE A C 1
ATOM 644 O O . PHE A 1 84 ? -0.502 -8.643 9.962 1.00 89.75 84 PHE A O 1
ATOM 651 N N . ARG A 1 85 ? -2.563 -8.625 10.832 1.00 92.94 85 ARG A N 1
ATOM 652 C CA . ARG A 1 85 ? -2.961 -9.862 10.157 1.00 92.94 85 ARG A CA 1
ATOM 653 C C . ARG A 1 85 ? -2.970 -9.646 8.645 1.00 92.94 85 ARG A C 1
ATOM 655 O O . ARG A 1 85 ? -3.602 -8.719 8.148 1.00 92.94 85 ARG A O 1
ATOM 662 N N . GLY A 1 86 ? -2.271 -10.514 7.916 1.00 92.75 86 GLY A N 1
ATOM 663 C CA . GLY A 1 86 ? -2.218 -10.466 6.451 1.00 92.75 86 GLY A CA 1
ATOM 664 C C . GLY A 1 86 ? -1.366 -9.333 5.866 1.00 92.75 86 GLY A C 1
ATOM 665 O O . GLY A 1 86 ? -1.454 -9.091 4.663 1.00 92.75 86 GLY A O 1
ATOM 666 N N . ILE A 1 87 ? -0.531 -8.664 6.674 1.00 94.88 87 ILE A N 1
ATOM 667 C CA . ILE A 1 87 ? 0.328 -7.563 6.208 1.00 94.88 87 ILE A CA 1
ATOM 668 C C . ILE A 1 87 ?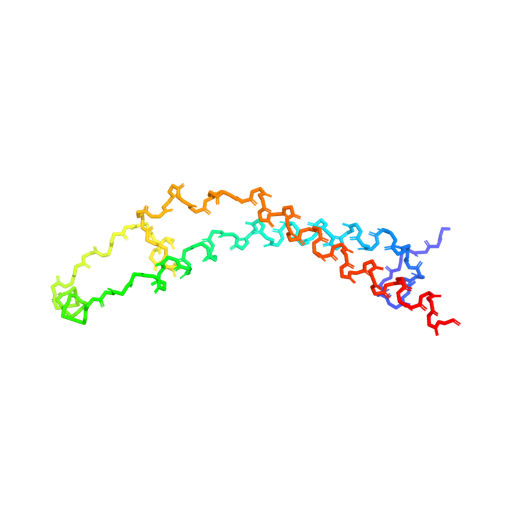 1.230 -7.981 5.038 1.00 94.88 87 ILE A C 1
ATOM 670 O O . ILE A 1 87 ? 1.335 -7.254 4.057 1.00 94.88 87 ILE A O 1
ATOM 674 N N . TRP A 1 88 ? 1.784 -9.196 5.082 1.00 95.25 88 TRP A N 1
ATOM 675 C CA . TRP A 1 88 ? 2.651 -9.743 4.033 1.00 95.25 88 TRP A CA 1
ATOM 676 C C . TRP A 1 88 ? 1.970 -9.806 2.664 1.00 95.25 88 TRP A C 1
ATOM 678 O O . TRP A 1 88 ? 2.523 -9.336 1.671 1.00 95.25 88 TRP A O 1
ATOM 688 N N . LEU A 1 89 ? 0.743 -10.332 2.611 1.00 96.19 89 LEU A N 1
ATOM 689 C CA . LEU A 1 89 ? -0.017 -10.432 1.364 1.00 96.19 89 LEU A CA 1
ATOM 690 C C . LEU A 1 89 ? -0.323 -9.041 0.795 1.00 96.19 89 LEU A C 1
ATOM 692 O O . LEU A 1 89 ? -0.243 -8.823 -0.412 1.00 96.19 89 LEU A O 1
ATOM 696 N N . ARG A 1 90 ? -0.647 -8.083 1.669 1.00 94.19 90 ARG A N 1
ATOM 697 C CA . ARG A 1 90 ? -0.910 -6.702 1.268 1.00 94.19 90 ARG A CA 1
ATOM 698 C C . ARG A 1 90 ? 0.345 -6.010 0.740 1.00 94.19 90 ARG A C 1
ATOM 700 O O . ARG A 1 90 ? 0.252 -5.337 -0.284 1.00 94.19 90 ARG A O 1
ATOM 707 N N . MET A 1 91 ? 1.485 -6.175 1.413 1.00 97.62 91 MET A N 1
ATOM 708 C CA . MET A 1 91 ? 2.776 -5.647 0.969 1.00 97.62 91 MET A CA 1
ATOM 709 C C . MET A 1 91 ? 3.129 -6.193 -0.412 1.00 97.62 91 MET A C 1
ATOM 711 O O . MET A 1 91 ? 3.367 -5.405 -1.320 1.00 97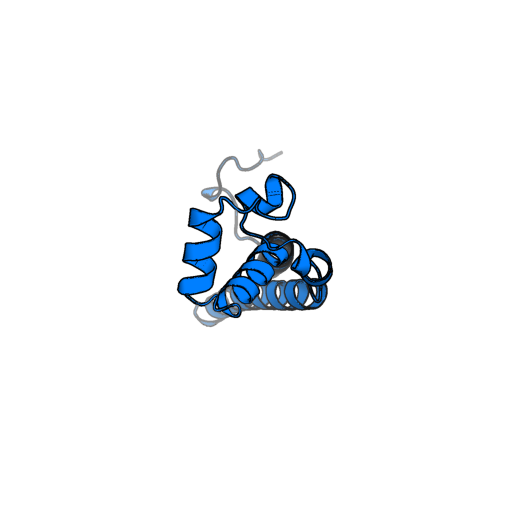.62 91 MET A O 1
ATOM 715 N N . ALA A 1 92 ? 3.054 -7.516 -0.592 1.00 97.62 92 ALA A N 1
ATOM 716 C CA . ALA A 1 92 ? 3.323 -8.163 -1.872 1.00 97.62 92 ALA A CA 1
ATOM 717 C C . ALA A 1 92 ? 2.394 -7.646 -2.980 1.00 97.62 92 ALA A C 1
ATOM 719 O O . ALA A 1 92 ? 2.862 -7.240 -4.039 1.00 97.62 92 ALA A O 1
ATOM 720 N N . ARG A 1 93 ? 1.080 -7.583 -2.721 1.00 97.44 93 ARG A N 1
ATOM 721 C CA . ARG A 1 93 ? 0.102 -7.071 -3.692 1.00 97.44 93 ARG A CA 1
ATOM 722 C C . ARG A 1 93 ? 0.390 -5.624 -4.087 1.00 97.44 93 ARG A C 1
ATOM 724 O O . ARG A 1 93 ? 0.336 -5.297 -5.265 1.00 97.44 93 ARG A O 1
ATOM 731 N N . SER A 1 94 ? 0.663 -4.767 -3.106 1.00 97.25 94 SER A N 1
ATOM 732 C CA . SER A 1 94 ? 0.946 -3.349 -3.340 1.00 97.25 94 SER A CA 1
ATOM 733 C C . SER A 1 94 ? 2.248 -3.161 -4.111 1.00 97.25 94 SER A C 1
ATOM 735 O O . SER A 1 94 ? 2.280 -2.416 -5.082 1.00 97.25 94 SER A O 1
ATOM 737 N N . GLY A 1 95 ? 3.299 -3.897 -3.743 1.00 97.50 95 GLY A N 1
ATOM 738 C CA . GLY A 1 95 ? 4.574 -3.844 -4.447 1.00 97.50 95 GLY A CA 1
ATOM 739 C C . GLY A 1 95 ? 4.482 -4.320 -5.890 1.00 97.50 95 GLY A C 1
ATOM 740 O O . GLY A 1 95 ? 4.945 -3.625 -6.789 1.00 97.50 95 GLY A O 1
ATOM 741 N N . ILE A 1 96 ? 3.822 -5.456 -6.133 1.00 98.06 96 ILE A N 1
ATOM 742 C CA . ILE A 1 96 ? 3.594 -5.958 -7.495 1.00 98.06 96 ILE A CA 1
ATOM 743 C C . ILE A 1 96 ? 2.763 -4.951 -8.298 1.00 98.06 96 ILE A C 1
ATOM 745 O O . ILE A 1 96 ? 3.113 -4.647 -9.433 1.00 98.06 96 ILE A O 1
ATOM 749 N N . ALA A 1 97 ? 1.702 -4.384 -7.715 1.00 98.00 97 ALA A N 1
ATOM 750 C CA . ALA A 1 97 ? 0.880 -3.387 -8.397 1.00 98.00 97 ALA A CA 1
ATOM 751 C C . ALA A 1 97 ? 1.690 -2.137 -8.781 1.00 98.00 97 ALA A C 1
ATOM 753 O O . ALA A 1 97 ? 1.639 -1.714 -9.932 1.00 98.00 97 ALA A O 1
ATOM 754 N N . SER A 1 98 ? 2.477 -1.577 -7.858 1.00 97.44 98 SER A N 1
ATOM 755 C CA . SER A 1 98 ? 3.321 -0.409 -8.134 1.00 97.44 98 SER A CA 1
ATOM 756 C C . SER A 1 98 ? 4.405 -0.701 -9.175 1.00 97.44 98 SER A C 1
ATOM 758 O O . SER A 1 98 ? 4.611 0.118 -10.068 1.00 97.44 98 SER A O 1
ATOM 760 N N . PHE A 1 99 ? 5.047 -1.874 -9.111 1.00 97.62 99 PHE A N 1
ATOM 761 C CA . PHE A 1 99 ? 6.006 -2.319 -10.125 1.00 97.62 99 PHE A CA 1
ATOM 762 C C . PHE A 1 99 ? 5.358 -2.392 -11.512 1.00 97.62 99 PHE A C 1
ATOM 764 O O . PHE A 1 99 ? 5.894 -1.845 -12.469 1.00 97.62 99 PHE A O 1
ATOM 771 N N . MET A 1 100 ? 4.187 -3.028 -11.618 1.00 97.75 100 MET A N 1
ATOM 772 C CA . MET A 1 100 ? 3.490 -3.209 -12.894 1.00 97.75 100 MET A CA 1
ATOM 773 C C . MET A 1 100 ? 2.993 -1.885 -13.474 1.00 97.75 100 MET A C 1
ATOM 775 O O . MET A 1 100 ? 3.083 -1.688 -14.680 1.00 97.75 100 MET A O 1
ATOM 779 N N . ILE A 1 101 ? 2.498 -0.959 -12.647 1.00 97.25 101 ILE A N 1
ATOM 780 C CA . ILE A 1 101 ? 2.052 0.363 -13.112 1.00 97.25 101 ILE A CA 1
ATOM 781 C C . ILE A 1 101 ? 3.227 1.141 -13.711 1.00 97.25 101 ILE A C 1
ATOM 783 O O . ILE A 1 101 ? 3.133 1.625 -14.834 1.00 97.25 101 ILE A O 1
ATOM 787 N N . VAL A 1 102 ? 4.352 1.223 -13.000 1.00 96.12 102 VAL A N 1
ATOM 788 C CA . VAL A 1 102 ? 5.518 1.976 -13.485 1.00 96.12 102 VAL A CA 1
ATOM 789 C C . VAL A 1 102 ? 6.187 1.270 -14.665 1.00 96.12 102 VAL A C 1
ATOM 791 O O . VAL A 1 102 ? 6.518 1.913 -15.656 1.00 96.12 102 VAL A O 1
ATOM 794 N N . GLY A 1 103 ? 6.312 -0.055 -14.611 1.00 94.94 103 GLY A N 1
ATOM 795 C CA . GLY A 1 103 ? 6.875 -0.839 -15.707 1.00 94.94 103 GLY A CA 1
ATOM 796 C C . GLY A 1 103 ? 6.028 -0.765 -16.974 1.00 94.94 103 GLY A C 1
ATOM 797 O O . GLY A 1 103 ? 6.571 -0.585 -18.059 1.00 94.94 103 GLY A O 1
ATOM 798 N N . SER A 1 104 ? 4.699 -0.840 -16.847 1.00 95.00 104 SER A N 1
ATOM 799 C CA . SER A 1 104 ? 3.791 -0.693 -17.993 1.00 95.00 104 SER A CA 1
ATOM 800 C C . SER A 1 104 ? 3.809 0.716 -18.577 1.00 95.00 104 SER A C 1
ATOM 802 O O . SER A 1 104 ? 3.693 0.848 -19.789 1.00 95.00 104 SER A O 1
ATOM 804 N N . TYR A 1 105 ? 4.008 1.750 -17.756 1.00 94.50 105 TYR A N 1
ATOM 805 C CA . TYR A 1 105 ? 4.187 3.120 -18.234 1.00 94.50 105 TYR A CA 1
ATOM 806 C C . TYR A 1 105 ? 5.427 3.254 -19.127 1.00 94.50 105 TYR A C 1
ATOM 808 O O . TYR A 1 105 ? 5.318 3.756 -20.243 1.00 94.50 105 TYR A O 1
ATOM 816 N N . PHE A 1 106 ? 6.583 2.754 -18.681 1.00 92.69 106 PHE A N 1
ATOM 817 C CA . PHE A 1 106 ? 7.797 2.784 -19.503 1.00 92.69 106 PHE A CA 1
ATOM 818 C C . PHE A 1 106 ? 7.681 1.907 -20.748 1.00 92.69 106 PHE A C 1
ATOM 820 O O . PHE A 1 106 ? 8.040 2.350 -21.831 1.00 92.69 106 PHE A O 1
ATOM 827 N N . LEU A 1 107 ? 7.103 0.709 -20.617 1.00 90.81 107 LEU A N 1
ATOM 828 C CA . LEU A 1 107 ? 6.837 -0.157 -21.763 1.00 90.81 107 LEU A CA 1
ATOM 829 C C . LEU A 1 107 ? 5.940 0.564 -22.778 1.00 90.81 107 LEU A C 1
ATOM 831 O O . LEU A 1 107 ? 6.236 0.559 -23.963 1.00 90.81 107 LEU A O 1
ATOM 835 N N . ALA A 1 108 ? 4.875 1.233 -22.337 1.00 93.69 108 ALA A N 1
ATOM 836 C CA . ALA A 1 108 ? 4.014 1.992 -23.236 1.00 93.69 108 ALA A CA 1
ATOM 837 C C . ALA A 1 108 ? 4.781 3.104 -23.969 1.00 93.69 108 ALA A C 1
ATOM 839 O O . ALA A 1 108 ? 4.605 3.239 -25.175 1.00 93.69 108 ALA A O 1
ATOM 840 N N . ILE A 1 109 ? 5.650 3.854 -23.279 1.00 91.06 109 ILE A N 1
ATOM 841 C CA . ILE A 1 109 ? 6.502 4.877 -23.908 1.00 91.06 109 ILE A CA 1
ATOM 842 C C . ILE A 1 109 ? 7.394 4.262 -24.987 1.00 91.06 109 ILE A C 1
ATOM 844 O O . ILE A 1 109 ? 7.418 4.783 -26.099 1.00 91.06 109 ILE A O 1
ATOM 848 N N . ASP A 1 110 ? 8.063 3.148 -24.688 1.00 88.12 110 ASP A N 1
ATOM 849 C CA . ASP A 1 110 ? 8.972 2.482 -25.627 1.00 88.12 110 ASP A CA 1
ATOM 850 C C . ASP A 1 110 ? 8.250 1.952 -26.881 1.00 88.12 110 ASP A C 1
ATOM 852 O O . ASP A 1 110 ? 8.857 1.846 -27.940 1.00 88.12 110 ASP A O 1
ATOM 856 N N . TYR A 1 111 ? 6.962 1.603 -26.782 1.00 89.00 111 TYR A N 1
ATOM 857 C CA . TYR A 1 111 ? 6.157 1.138 -27.923 1.00 89.00 111 TYR A CA 1
ATOM 858 C C . TYR A 1 111 ? 5.478 2.269 -28.713 1.00 89.00 111 TYR A C 1
ATOM 860 O O . TYR A 1 111 ? 5.078 2.053 -29.857 1.00 89.00 111 TYR A O 1
ATOM 868 N N . LEU A 1 112 ? 5.267 3.433 -28.094 1.00 87.81 112 LEU A N 1
ATOM 869 C CA . LEU A 1 112 ? 4.580 4.587 -28.690 1.00 87.81 112 LEU A CA 1
ATOM 870 C C . LEU A 1 112 ? 5.540 5.616 -29.306 1.00 87.81 112 LEU A C 1
ATOM 872 O O . LEU A 1 112 ? 5.066 6.533 -29.980 1.00 87.81 112 LEU A O 1
ATOM 876 N N . THR A 1 113 ? 6.844 5.478 -29.064 1.00 65.94 113 THR A N 1
ATOM 877 C CA . THR A 1 113 ? 7.912 6.365 -29.554 1.00 65.94 113 THR A CA 1
ATOM 878 C C . THR A 1 113 ? 8.731 5.655 -30.622 1.00 65.94 113 THR A C 1
ATOM 880 O O . THR A 1 113 ? 9.056 6.311 -31.637 1.00 65.94 113 THR A O 1
#

Foldseek 3Di:
DDDDDPDPVPDPDDDLQVVLQVQLQVQLVVLLVCQLLVLQVVVVVVDDDDPVNVVCCVVVVPDQDDDPVCVVSVRHPVCVVVSCPCSVVRSNVRSVVRSCVSSVVVVVVVVVD

Mean predicted aligned error: 7.37 Å

Secondary structure (DSSP, 8-state):
-PPPPSSGGG-PPPPHHHHHHHHHHHHHHHHHHHHHHHHHHHHHHH----HHHHHHHHHTT----S-HHHHHHT--GGGTTTTTTTHHHHHHHHHHHHHHHHHHHHHHHHHH-